Protein AF-A0A9P4HQY9-F1 (afdb_monomer)

InterPro domains:
  IPR038883 Uncharacterized protein AN11006-like [PTHR42085] (4-121)
  IPR056632 Domain of unknown function DUF7730 [PF24864] (5-114)

Solvent-accessible surface area (backbone atoms only — not comparable to full-atom values): 9079 Å² total; per-residue (Å²): 134,82,81,77,70,52,76,70,76,72,47,56,71,67,60,47,48,52,53,41,53,73,57,39,80,61,39,94,54,61,48,71,47,52,56,69,100,66,73,104,46,82,53,70,70,68,71,52,100,84,55,90,58,76,96,50,71,63,47,56,52,53,51,68,70,40,73,67,52,23,54,55,43,46,42,54,59,27,47,66,19,34,44,30,41,40,27,66,62,67,60,68,62,51,52,52,56,69,71,48,52,76,72,54,30,48,30,31,22,35,43,34,40,33,39,46,83,47,95,81,71,61,75,77,83,56,59,67,61,49,52,52,51,49,51,71,66,20,80,34,53,78,40,82,45,79,42,75,68,77,91,126

Sequence (152 aa):
PHSTSSPLMRLPSEIRREILRYLLPNPSRAFRLFYTDNESSLVGIPWNRHQRGPTDERWLAVLRTNRDIYYEGLSVLYSESRFHFITFNYSPVLDFIRRLGPEARSMVRKVRLSLLPAEDGTKTPNLDRFCMAIHDFFPGLTTLHADPWVWL

Nearest PDB structures (foldseek):
  5ucr-assembly1_A  TM=4.304E-01  e=6.517E-01  Neisseria gonorrhoeae NCCP11945
  2hk1-assembly1_A  TM=4.390E-01  e=2.485E+00  Agrobacterium tumefaciens
  5h6h-assembly2_B  TM=4.073E-01  e=4.567E+00  Thermotoga maritima MSB8
  2zvr-assembly1_B  TM=4.288E-01  e=7.430E+00  Thermotoga maritima

Radius of gyration: 18.08 Å; Cα contacts (8 Å, |Δi|>4): 179; chains: 1; bounding box: 40×36×64 Å

Foldseek 3Di:
DPPPDDPLVPDPLVVNLVVLCVLDDHQPPAAEQEDDPDDDDSPPVPPPPPDPDPPDCVNVVQLVPDPVSVLSNLLSVAQSHAHEYEEQDCVVVVVVLVPDDPSSLQNHAHYEYEHDHDPVNDDPPQPVVSVVVSCVSRVNYNYYHYDPDDDD

Structure (mmCIF, N/CA/C/O backbone):
data_AF-A0A9P4HQY9-F1
#
_entry.id   AF-A0A9P4HQY9-F1
#
loop_
_atom_site.group_PDB
_atom_site.id
_atom_site.type_symbol
_atom_site.label_atom_id
_atom_site.label_alt_id
_atom_site.label_comp_id
_atom_site.label_asym_id
_atom_site.label_entity_id
_atom_site.label_seq_id
_atom_site.pdbx_PDB_ins_code
_atom_site.Cartn_x
_atom_site.Cartn_y
_atom_site.Cartn_z
_atom_site.occupancy
_atom_site.B_iso_or_equiv
_atom_site.auth_seq_id
_atom_site.auth_comp_id
_atom_site.auth_asym_id
_atom_site.auth_atom_id
_atom_site.pdbx_PDB_model_num
ATOM 1 N N . PRO A 1 1 ? -13.956 -1.172 39.310 1.00 42.50 1 PRO A N 1
ATOM 2 C CA . PRO A 1 1 ? -13.088 -0.478 38.331 1.00 42.50 1 PRO A CA 1
ATOM 3 C C . PRO A 1 1 ? -13.542 -0.781 36.896 1.00 42.50 1 PRO A C 1
ATOM 5 O O . PRO A 1 1 ? -13.126 -1.770 36.303 1.00 42.50 1 PRO A O 1
ATOM 8 N N . HIS A 1 2 ? -14.464 0.024 36.363 1.00 55.22 2 HIS A N 1
ATOM 9 C CA . HIS A 1 2 ? -14.876 -0.104 34.967 1.00 55.22 2 HIS A CA 1
ATOM 10 C C . HIS A 1 2 ? -13.722 0.379 34.094 1.00 55.22 2 HIS A C 1
ATOM 12 O O . HIS A 1 2 ? -13.398 1.563 34.101 1.00 55.22 2 HIS A O 1
ATOM 18 N N . SER A 1 3 ? -13.080 -0.542 33.380 1.00 59.28 3 SER A N 1
ATOM 19 C CA . SER A 1 3 ? -12.157 -0.219 32.300 1.00 59.28 3 SER A CA 1
ATOM 20 C C . SER A 1 3 ? -12.918 0.624 31.279 1.00 59.28 3 SER A C 1
ATOM 22 O O . SER A 1 3 ? -13.703 0.105 30.482 1.00 59.28 3 SER A O 1
ATOM 24 N N . THR A 1 4 ? -12.760 1.941 31.355 1.00 64.75 4 THR A N 1
ATOM 25 C CA . THR A 1 4 ? -13.351 2.903 30.433 1.00 64.75 4 THR A CA 1
ATOM 26 C C . THR A 1 4 ? -12.699 2.705 29.073 1.00 64.75 4 THR A C 1
ATOM 28 O O . THR A 1 4 ? -11.703 3.336 28.739 1.00 64.75 4 THR A O 1
ATOM 31 N N . SER A 1 5 ? -13.265 1.793 28.278 1.00 72.12 5 SER A N 1
ATOM 32 C CA . SER A 1 5 ? -12.907 1.623 26.871 1.00 72.12 5 SER A CA 1
ATOM 33 C C . SER A 1 5 ? -12.931 2.991 26.187 1.00 72.12 5 SER A C 1
ATOM 35 O O . SER A 1 5 ? -13.872 3.769 26.410 1.00 72.12 5 SER A O 1
ATOM 37 N N . SER A 1 6 ? -11.880 3.291 25.417 1.00 80.81 6 SER A N 1
ATOM 38 C CA . SER A 1 6 ? -11.733 4.547 24.677 1.00 80.81 6 SER A CA 1
ATOM 39 C C . SER A 1 6 ? -13.017 4.850 23.894 1.00 80.81 6 SER A C 1
ATOM 41 O O . SER A 1 6 ? -13.563 3.933 23.276 1.00 80.81 6 SER A O 1
ATOM 43 N N . PRO A 1 7 ? -13.514 6.103 23.876 1.00 85.00 7 PRO A N 1
ATOM 44 C CA . PRO A 1 7 ? -14.710 6.468 23.116 1.00 85.00 7 PRO A CA 1
ATOM 45 C C . PRO A 1 7 ? -14.640 6.030 21.651 1.00 85.00 7 PRO A C 1
ATOM 47 O O . PRO A 1 7 ? -15.640 5.577 21.103 1.00 85.00 7 PRO A O 1
ATOM 50 N N . LEU A 1 8 ? -13.445 6.076 21.050 1.00 85.31 8 LEU A N 1
ATOM 51 C CA . LEU A 1 8 ? -13.216 5.622 19.681 1.00 85.31 8 LEU A CA 1
ATOM 52 C C . LEU A 1 8 ? -13.484 4.116 19.526 1.00 85.31 8 LEU A C 1
ATOM 54 O O . LEU A 1 8 ? -14.125 3.708 18.565 1.00 85.31 8 LEU A O 1
ATOM 58 N N . MET A 1 9 ? -13.065 3.298 20.496 1.00 86.44 9 MET A N 1
ATOM 59 C CA . MET A 1 9 ? -13.246 1.838 20.471 1.00 86.44 9 MET A CA 1
ATOM 60 C C . MET A 1 9 ? -14.690 1.400 20.746 1.00 86.44 9 MET A C 1
ATOM 62 O O . MET A 1 9 ? -15.034 0.248 20.497 1.00 86.44 9 MET A O 1
ATOM 66 N N . ARG A 1 10 ? -15.551 2.307 21.227 1.00 88.94 10 ARG A N 1
ATOM 67 C CA . ARG A 1 10 ? -16.995 2.055 21.378 1.00 88.94 10 ARG A CA 1
ATOM 68 C C . ARG A 1 10 ? -17.765 2.228 20.071 1.00 88.94 10 ARG A C 1
ATOM 70 O O . ARG A 1 10 ? -18.898 1.765 19.981 1.00 88.94 10 ARG A O 1
ATOM 77 N N . LEU A 1 11 ? -17.184 2.908 19.082 1.00 90.50 11 LEU A N 1
ATOM 78 C CA . LEU A 1 11 ? -17.820 3.105 17.783 1.00 90.50 11 LEU A CA 1
ATOM 79 C C . LEU A 1 11 ? -17.806 1.803 16.968 1.00 90.50 11 LEU A C 1
ATOM 81 O O . LEU A 1 11 ? -16.840 1.042 17.075 1.00 90.50 11 LEU A O 1
ATOM 85 N N . PRO A 1 12 ? -18.812 1.565 16.106 1.00 91.81 12 PRO A N 1
ATOM 86 C CA . PRO A 1 12 ? -18.769 0.493 15.116 1.00 91.81 12 PRO A CA 1
ATOM 87 C C . PRO A 1 12 ? -17.545 0.602 14.198 1.00 91.81 12 PRO A C 1
ATOM 89 O O . PRO A 1 12 ? -17.054 1.701 13.917 1.00 91.81 12 PRO A O 1
ATOM 92 N N . SER A 1 13 ? -17.070 -0.541 13.700 1.00 88.50 13 SER A N 1
ATOM 93 C CA . SER A 1 13 ? -15.856 -0.624 12.875 1.00 88.50 13 SER A CA 1
ATOM 94 C C . SER A 1 13 ? -15.950 0.198 11.584 1.00 88.50 13 SER A C 1
ATOM 96 O O . SER A 1 13 ? -14.949 0.671 11.052 1.00 88.50 13 SER A O 1
ATOM 98 N N . GLU A 1 14 ? -17.162 0.374 11.064 1.00 90.19 14 GLU A N 1
ATOM 99 C CA . GLU A 1 14 ? -17.472 1.129 9.853 1.00 90.19 14 GLU A CA 1
ATOM 100 C C . GLU A 1 14 ? -17.181 2.613 10.074 1.00 90.19 14 GLU A C 1
ATOM 102 O O . GLU A 1 14 ? -16.502 3.244 9.267 1.00 90.19 14 GLU A O 1
ATOM 107 N N . ILE A 1 15 ? -17.631 3.148 11.213 1.00 92.19 15 ILE A N 1
ATOM 108 C CA . ILE A 1 15 ? -17.431 4.549 11.585 1.00 92.19 15 ILE A CA 1
ATOM 109 C C . ILE A 1 15 ? -15.959 4.807 11.905 1.00 92.19 15 ILE A C 1
AT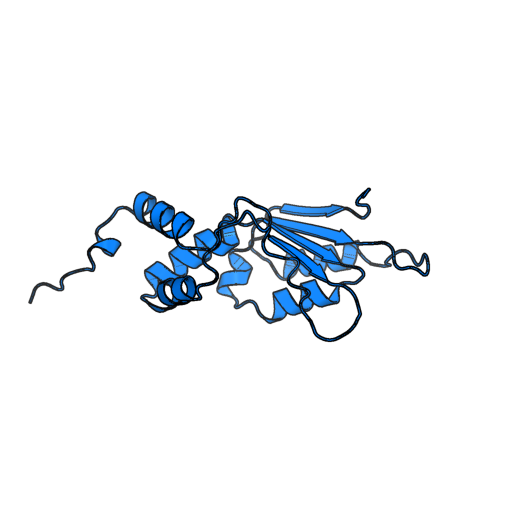OM 111 O O . ILE A 1 15 ? -15.410 5.820 11.478 1.00 92.19 15 ILE A O 1
ATOM 115 N N . ARG A 1 16 ? -15.291 3.875 12.601 1.00 91.44 16 ARG A N 1
ATOM 116 C CA . ARG A 1 16 ? -13.846 3.978 12.857 1.00 91.44 16 ARG A CA 1
ATOM 117 C C . ARG A 1 16 ? -13.042 4.026 11.562 1.00 91.44 16 ARG A C 1
ATOM 119 O O . ARG A 1 16 ? -12.195 4.902 11.416 1.00 91.44 16 ARG A O 1
ATOM 126 N N . ARG A 1 17 ? -13.337 3.140 10.605 1.00 88.62 17 ARG A N 1
ATOM 127 C CA . ARG A 1 17 ? -12.691 3.139 9.283 1.00 88.62 17 ARG A CA 1
ATOM 128 C C . ARG A 1 17 ? -12.908 4.449 8.539 1.00 88.62 17 ARG A C 1
ATOM 130 O O . ARG A 1 17 ? -11.956 4.966 7.966 1.00 88.62 17 ARG A O 1
ATOM 137 N N . GLU A 1 18 ? -14.111 5.013 8.591 1.00 88.25 18 GLU A N 1
ATOM 138 C CA . GLU A 1 18 ? -14.381 6.304 7.956 1.00 88.25 18 GLU A CA 1
ATOM 139 C C . GLU A 1 18 ? -13.562 7.434 8.596 1.00 88.25 18 GLU A C 1
ATOM 141 O O . GLU A 1 18 ? -12.892 8.185 7.893 1.00 88.25 18 GLU A O 1
ATOM 146 N N . ILE A 1 19 ? -13.504 7.495 9.930 1.00 88.50 19 ILE A N 1
ATOM 147 C CA . ILE A 1 19 ? -12.639 8.443 10.653 1.00 88.50 19 ILE A CA 1
ATOM 148 C C . ILE A 1 19 ? -11.174 8.271 10.226 1.00 88.50 19 ILE A C 1
ATOM 150 O O . ILE A 1 19 ? -10.488 9.252 9.940 1.00 88.50 19 ILE A O 1
ATOM 154 N N . LEU A 1 20 ? -10.692 7.029 10.138 1.00 87.38 20 LEU A N 1
ATOM 155 C CA . LEU A 1 20 ? -9.329 6.728 9.706 1.00 87.38 20 LEU A CA 1
ATOM 156 C C . LEU A 1 20 ? -9.062 7.165 8.260 1.00 87.38 20 LEU A C 1
ATOM 158 O O . LEU A 1 20 ? -7.985 7.693 8.007 1.00 87.38 20 LEU A O 1
ATOM 162 N N . ARG A 1 21 ? -10.016 7.037 7.327 1.00 83.56 21 ARG A N 1
ATOM 163 C CA . ARG A 1 21 ? -9.872 7.555 5.949 1.00 83.56 21 ARG A CA 1
ATOM 164 C C . ARG A 1 21 ? -9.678 9.067 5.896 1.00 83.56 21 ARG A C 1
ATOM 166 O O . ARG A 1 21 ? -8.958 9.552 5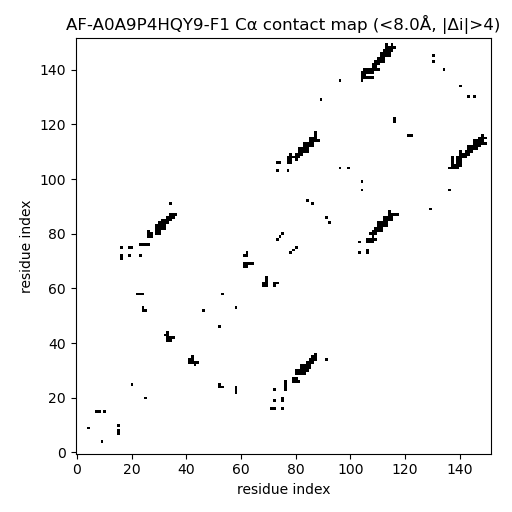.028 1.00 83.56 21 ARG A O 1
ATOM 173 N N . TYR A 1 22 ? -10.312 9.804 6.807 1.00 83.12 22 TYR A N 1
ATOM 174 C CA . TYR A 1 22 ? -10.142 11.255 6.911 1.00 83.12 22 TYR A CA 1
ATOM 175 C C . TYR A 1 22 ? -8.812 11.659 7.556 1.00 83.12 22 TYR A C 1
ATOM 177 O O . TYR A 1 22 ? -8.270 12.712 7.224 1.00 83.12 22 TYR A O 1
ATOM 185 N N . LEU A 1 23 ? -8.300 10.853 8.491 1.00 81.56 23 LEU A N 1
ATOM 186 C CA . LEU A 1 23 ? -7.067 11.145 9.230 1.00 81.56 23 LEU A CA 1
ATOM 187 C C . LEU A 1 23 ? -5.802 10.692 8.497 1.00 81.56 23 LEU A C 1
ATOM 189 O O . LEU A 1 23 ? -4.768 11.354 8.582 1.00 81.56 23 LEU A O 1
ATOM 193 N N . LEU A 1 24 ? -5.865 9.542 7.829 1.00 81.00 24 LEU A N 1
ATOM 194 C CA . LEU A 1 24 ? -4.744 8.960 7.109 1.00 81.00 24 LEU A CA 1
ATOM 195 C C . LEU A 1 24 ? -4.593 9.612 5.728 1.00 81.00 24 LEU A C 1
ATOM 197 O O . LEU A 1 24 ? -5.561 10.137 5.173 1.00 81.00 24 LEU A O 1
ATOM 201 N N . PRO A 1 25 ? -3.384 9.575 5.140 1.00 73.44 25 PRO A N 1
ATOM 202 C CA . PRO A 1 25 ? -3.168 10.037 3.776 1.00 73.44 25 PRO A CA 1
ATOM 203 C C . PRO A 1 25 ? -4.171 9.385 2.817 1.00 73.44 25 PRO A C 1
ATOM 205 O O . PRO A 1 25 ? -4.224 8.160 2.707 1.00 73.44 25 PRO A O 1
ATOM 208 N N . ASN A 1 26 ? -4.989 10.210 2.157 1.00 60.00 26 ASN A N 1
ATOM 209 C CA . ASN A 1 26 ? -6.138 9.721 1.404 1.00 60.00 26 ASN A CA 1
ATOM 210 C C . ASN A 1 26 ? -5.698 8.916 0.157 1.00 60.00 26 ASN A C 1
ATOM 212 O O . ASN A 1 26 ? -5.068 9.485 -0.741 1.00 60.00 26 ASN A O 1
ATOM 216 N N . PRO A 1 27 ? -6.092 7.632 0.053 1.00 51.19 27 PRO A N 1
ATOM 217 C CA . PRO A 1 27 ? -5.727 6.736 -1.043 1.00 51.19 27 PRO A CA 1
ATOM 218 C C . PRO A 1 27 ? -6.520 6.931 -2.341 1.00 51.19 27 PRO A C 1
ATOM 220 O O . PRO A 1 27 ? -6.153 6.370 -3.378 1.00 51.19 27 PRO A O 1
ATOM 223 N N . SER A 1 28 ? -7.609 7.711 -2.322 1.00 47.78 28 SER A N 1
ATOM 224 C CA . SER A 1 28 ? -8.482 7.923 -3.487 1.00 47.78 28 SER A CA 1
ATOM 225 C C . SER A 1 28 ? -7.799 8.697 -4.623 1.00 47.78 28 SER A C 1
ATOM 227 O O . SER A 1 28 ? -8.332 8.812 -5.728 1.00 47.78 28 SER A O 1
ATOM 229 N N . ARG A 1 29 ? -6.589 9.203 -4.373 1.00 52.00 29 ARG A N 1
ATOM 230 C CA . ARG A 1 29 ? -5.672 9.761 -5.362 1.00 52.00 29 ARG A CA 1
ATOM 231 C C . ARG A 1 29 ? -4.454 8.845 -5.362 1.00 52.00 29 ARG A C 1
ATOM 233 O O . ARG A 1 29 ? -3.720 8.834 -4.386 1.00 52.00 29 ARG A O 1
ATOM 240 N N . ALA A 1 30 ? -4.291 8.040 -6.414 1.00 51.03 30 ALA A N 1
ATOM 241 C CA . ALA A 1 30 ? -3.205 7.063 -6.541 1.00 51.03 30 ALA A CA 1
ATOM 242 C C . ALA A 1 30 ? -1.876 7.609 -5.988 1.00 51.03 30 ALA A C 1
ATOM 244 O O . ALA A 1 30 ? -1.470 8.709 -6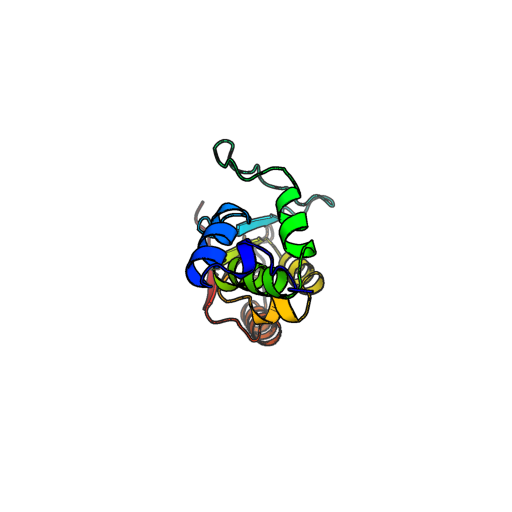.374 1.00 51.03 30 ALA A O 1
ATOM 245 N N . PHE A 1 31 ? -1.206 6.845 -5.119 1.00 55.81 31 PHE A N 1
ATOM 246 C CA . PHE A 1 31 ? 0.128 7.190 -4.632 1.00 55.81 31 PHE A CA 1
ATOM 247 C C . PHE A 1 31 ? 1.085 7.118 -5.816 1.00 55.81 31 PHE A C 1
ATOM 249 O O . PHE A 1 31 ? 1.553 6.037 -6.165 1.00 55.81 31 PHE A O 1
ATOM 256 N N . ARG A 1 32 ? 1.310 8.252 -6.484 1.00 55.91 32 ARG A N 1
ATOM 257 C CA . ARG A 1 32 ? 2.257 8.356 -7.590 1.00 55.91 32 ARG A CA 1
ATOM 258 C C . ARG A 1 32 ? 3.639 8.597 -7.013 1.00 55.91 32 ARG A C 1
ATOM 260 O O . ARG A 1 32 ? 3.938 9.687 -6.534 1.00 55.91 32 ARG A O 1
ATOM 267 N N . LEU A 1 33 ? 4.451 7.557 -7.043 1.00 59.88 33 LEU A N 1
ATOM 268 C CA . LEU A 1 33 ? 5.837 7.586 -6.625 1.00 59.88 33 LEU A CA 1
ATOM 269 C C . LEU A 1 33 ? 6.688 7.788 -7.879 1.00 59.88 33 LEU A C 1
ATOM 271 O O . LEU A 1 33 ? 6.811 6.876 -8.696 1.00 59.88 33 LEU A O 1
ATOM 275 N N . PHE A 1 34 ? 7.208 9.002 -8.044 1.00 51.25 34 PHE A N 1
ATOM 276 C CA . PHE A 1 34 ? 8.112 9.368 -9.130 1.00 51.25 34 PHE A CA 1
ATOM 277 C C . PHE A 1 34 ? 9.548 9.361 -8.611 1.00 51.25 34 PHE A C 1
ATOM 279 O O . PHE A 1 34 ? 9.820 9.937 -7.559 1.00 51.25 34 PHE A O 1
ATOM 286 N N . TYR A 1 35 ? 10.457 8.734 -9.352 1.00 51.59 35 TYR A N 1
ATOM 287 C CA . TYR A 1 35 ? 11.884 8.735 -9.037 1.00 51.59 35 TYR A CA 1
ATOM 288 C C . TYR A 1 35 ? 12.680 9.099 -10.288 1.00 51.59 35 TYR A C 1
ATOM 290 O O . TYR A 1 35 ? 12.561 8.429 -11.313 1.00 51.59 35 TYR A O 1
ATOM 298 N N . THR A 1 36 ? 13.467 10.170 -10.200 1.00 38.97 36 THR A N 1
ATOM 299 C CA . THR A 1 36 ? 14.441 10.584 -11.218 1.00 38.97 36 THR A CA 1
ATOM 300 C C . THR A 1 36 ? 15.840 10.196 -10.747 1.00 38.97 36 THR 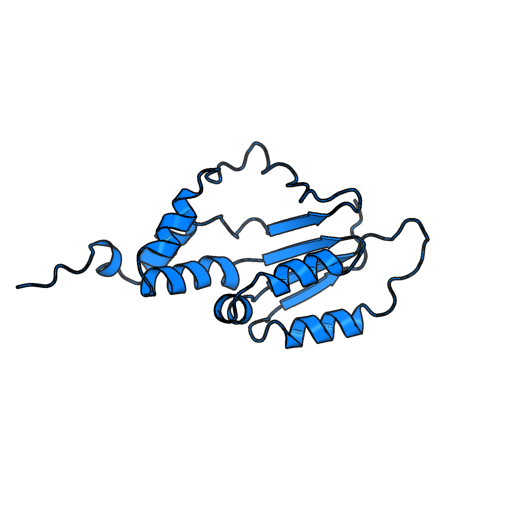A C 1
ATOM 302 O O . THR A 1 36 ? 16.182 10.456 -9.595 1.00 38.97 36 THR A O 1
ATOM 305 N N . ASP A 1 37 ? 16.633 9.580 -11.625 1.00 40.12 37 ASP A N 1
ATOM 306 C CA . ASP A 1 37 ? 17.924 8.928 -11.335 1.00 40.12 37 ASP A CA 1
ATOM 307 C C . ASP A 1 37 ? 19.099 9.895 -11.051 1.00 40.12 37 ASP A C 1
ATOM 309 O O . ASP A 1 37 ? 20.236 9.616 -11.410 1.00 40.12 37 ASP A O 1
ATOM 313 N N . ASN A 1 38 ? 18.880 11.021 -10.367 1.00 35.94 38 ASN A N 1
ATOM 314 C CA . ASN A 1 38 ? 19.989 11.871 -9.932 1.00 35.94 38 ASN A CA 1
ATOM 315 C C . ASN A 1 38 ? 19.846 12.241 -8.457 1.00 35.94 38 ASN A C 1
ATOM 317 O O . ASN A 1 38 ? 18.951 12.989 -8.080 1.00 35.94 38 ASN A O 1
ATOM 321 N N . GLU A 1 39 ? 20.746 11.667 -7.657 1.00 35.34 39 GLU A N 1
ATOM 322 C CA . GLU A 1 39 ? 20.970 11.898 -6.230 1.00 35.34 39 GLU A CA 1
ATOM 323 C C . GLU A 1 39 ? 19.759 11.772 -5.305 1.00 35.34 39 GLU A C 1
ATOM 325 O O . GLU A 1 39 ? 18.950 12.686 -5.223 1.00 35.34 39 GLU A O 1
ATOM 330 N N . SER A 1 40 ? 19.725 10.685 -4.517 1.00 37.19 40 SER A N 1
ATOM 331 C CA . SER A 1 40 ? 19.384 10.641 -3.069 1.00 37.19 40 SER A CA 1
ATOM 332 C C . SER A 1 40 ? 18.218 11.482 -2.537 1.00 37.19 40 SER A C 1
ATOM 334 O O . SER A 1 40 ? 18.078 11.709 -1.337 1.00 37.19 40 SER A O 1
ATOM 336 N N . SER A 1 41 ? 17.321 11.887 -3.406 1.00 32.38 41 SER A N 1
ATOM 337 C CA . SER A 1 41 ? 16.143 12.642 -3.106 1.00 32.38 41 SER A CA 1
ATOM 338 C C . SER A 1 41 ? 15.037 11.824 -3.728 1.00 32.38 41 SER A C 1
ATOM 340 O O . SER A 1 41 ? 14.902 11.683 -4.940 1.00 32.38 41 SER A O 1
ATOM 342 N N . LEU A 1 42 ? 14.231 11.232 -2.846 1.00 39.62 42 LEU A N 1
ATOM 343 C CA . LEU A 1 42 ? 12.804 11.195 -3.099 1.00 39.62 42 LEU A CA 1
ATOM 344 C C . LEU A 1 42 ? 12.477 12.605 -3.588 1.00 39.62 42 LEU A C 1
ATOM 346 O O . LEU A 1 42 ? 12.343 13.511 -2.764 1.00 39.62 42 LEU A O 1
ATOM 350 N N . VAL A 1 43 ? 12.437 12.834 -4.901 1.00 37.34 43 VAL A N 1
ATOM 351 C CA . VAL A 1 43 ? 11.770 14.009 -5.425 1.00 37.34 43 VAL A CA 1
ATOM 352 C C . VAL A 1 43 ? 10.330 13.725 -5.057 1.00 37.34 43 VAL A C 1
ATOM 354 O O . VAL A 1 43 ? 9.589 13.065 -5.781 1.00 37.34 43 VAL A O 1
ATOM 357 N N . GLY A 1 44 ? 9.966 14.127 -3.840 1.00 40.28 44 GLY A N 1
ATOM 358 C CA . GLY A 1 44 ? 8.596 14.335 -3.455 1.00 40.28 44 GLY A CA 1
ATOM 359 C C . GLY A 1 44 ? 8.095 15.350 -4.455 1.00 40.28 44 GLY A C 1
ATOM 360 O O . GLY A 1 44 ? 8.245 16.551 -4.247 1.00 40.28 44 GLY A O 1
ATOM 361 N N . ILE A 1 45 ? 7.589 14.869 -5.592 1.00 42.69 45 ILE A N 1
ATOM 362 C CA . ILE A 1 45 ? 6.882 15.715 -6.535 1.00 42.69 45 ILE A CA 1
ATOM 363 C C . ILE A 1 45 ? 5.795 16.369 -5.698 1.00 42.69 45 ILE A C 1
ATOM 365 O O . ILE A 1 45 ? 5.143 15.666 -4.914 1.00 42.69 45 ILE A O 1
ATOM 369 N N . PRO A 1 46 ? 5.692 17.707 -5.775 1.00 36.16 46 PRO A N 1
ATOM 370 C CA . PRO A 1 46 ? 4.942 18.513 -4.841 1.00 36.16 46 PRO A CA 1
ATOM 371 C C . PRO A 1 46 ? 3.601 17.846 -4.644 1.00 36.16 46 PRO A C 1
ATOM 373 O O . PRO A 1 46 ? 2.860 17.650 -5.612 1.00 36.16 46 PRO A O 1
ATOM 376 N N . TRP A 1 47 ? 3.313 17.479 -3.391 1.00 41.22 47 TRP A N 1
ATOM 377 C CA . TRP A 1 47 ? 1.948 17.366 -2.901 1.00 41.22 47 TRP A CA 1
ATOM 378 C C . TRP A 1 47 ? 1.185 18.438 -3.650 1.00 41.22 47 TRP A C 1
ATOM 380 O O . TRP A 1 47 ? 1.536 19.613 -3.496 1.00 41.22 47 TRP A O 1
ATOM 390 N N . ASN A 1 48 ? 0.314 18.040 -4.588 1.00 33.72 48 ASN A N 1
ATOM 391 C CA . ASN A 1 48 ? -0.337 18.995 -5.479 1.00 33.72 48 ASN A CA 1
ATOM 392 C C . ASN A 1 48 ? -0.723 20.194 -4.619 1.00 33.72 48 ASN A C 1
ATOM 394 O O . ASN A 1 48 ? -1.307 19.982 -3.562 1.00 33.72 48 ASN A O 1
ATOM 398 N N . ARG A 1 49 ? -0.388 21.426 -5.010 1.00 38.47 49 ARG A N 1
ATOM 399 C CA . ARG A 1 49 ? -0.626 22.656 -4.218 1.00 38.47 49 ARG A CA 1
ATOM 400 C C . ARG A 1 49 ? -2.104 22.865 -3.808 1.00 38.47 49 ARG A C 1
ATOM 402 O O . ARG A 1 49 ? -2.442 23.837 -3.142 1.00 38.47 49 ARG A O 1
ATOM 409 N N . HIS A 1 50 ? -2.986 21.941 -4.193 1.00 37.41 50 HIS A N 1
ATOM 410 C CA . HIS A 1 50 ? -4.402 21.823 -3.852 1.00 37.41 50 HIS A CA 1
ATOM 411 C C . HIS A 1 50 ? -4.763 20.567 -3.024 1.00 37.41 50 HIS A C 1
ATOM 413 O O . HIS A 1 50 ? -5.938 20.267 -2.825 1.00 37.41 50 HIS A O 1
ATOM 419 N N . GLN A 1 51 ? -3.782 19.807 -2.540 1.00 43.72 51 GLN A N 1
ATOM 420 C CA . GLN A 1 51 ? -3.936 18.672 -1.635 1.00 43.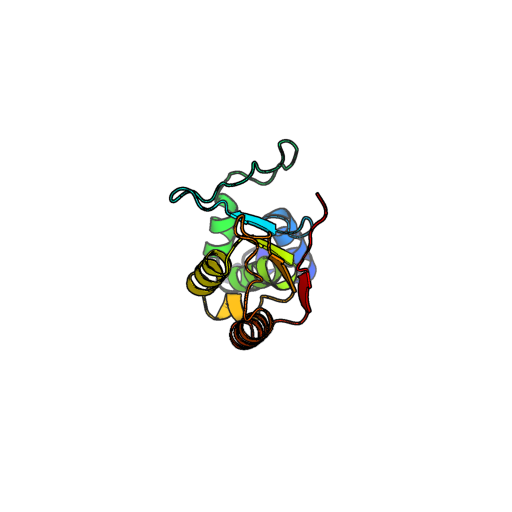72 51 GLN A CA 1
ATOM 421 C C . GLN A 1 51 ? -3.583 19.133 -0.225 1.00 43.72 51 GLN A C 1
ATOM 423 O O . GLN A 1 51 ? -2.435 19.063 0.198 1.00 43.72 51 GLN A O 1
ATOM 428 N N . ARG A 1 52 ? -4.597 19.582 0.521 1.00 39.94 52 ARG A N 1
ATOM 429 C CA . ARG A 1 52 ? -4.546 19.629 1.988 1.00 39.94 52 ARG A CA 1
ATOM 430 C C . ARG A 1 52 ? -4.539 18.191 2.529 1.00 39.94 52 ARG A C 1
ATOM 432 O O . ARG A 1 52 ? -5.510 17.749 3.129 1.00 39.94 52 ARG A O 1
ATOM 439 N N . GLY A 1 53 ? -3.489 17.429 2.243 1.00 45.19 53 GLY A N 1
ATOM 440 C CA . GLY A 1 53 ? -3.078 16.376 3.161 1.00 45.19 53 GLY A CA 1
ATOM 441 C C . GLY A 1 53 ? -2.409 17.067 4.347 1.00 45.19 53 GLY A C 1
ATOM 442 O O . GLY A 1 53 ? -1.787 18.114 4.138 1.00 45.19 53 GLY A O 1
ATOM 443 N N . PRO A 1 54 ? -2.534 16.566 5.581 1.00 44.03 54 PRO A N 1
ATOM 444 C CA . PRO A 1 54 ? -1.746 17.118 6.661 1.00 44.03 54 PRO A CA 1
ATOM 445 C C . PRO A 1 54 ? -0.278 16.879 6.288 1.00 44.03 54 PRO A C 1
ATOM 447 O O . PRO A 1 54 ? 0.183 15.743 6.290 1.00 44.03 54 PRO A O 1
ATOM 450 N N . THR A 1 55 ? 0.488 17.942 6.043 1.00 50.16 55 THR A N 1
ATOM 451 C CA . THR A 1 55 ? 1.963 17.973 6.172 1.00 50.16 55 THR A CA 1
ATOM 452 C C . THR A 1 55 ? 2.417 17.704 7.617 1.00 50.16 55 THR A C 1
ATOM 454 O O . THR A 1 55 ? 3.547 17.976 8.003 1.00 50.16 55 THR A O 1
ATOM 457 N N . ASP A 1 56 ? 1.504 17.190 8.428 1.00 59.12 56 ASP A N 1
ATOM 458 C CA . ASP A 1 56 ? 1.560 17.024 9.851 1.00 59.12 56 ASP A CA 1
ATOM 459 C C . ASP A 1 56 ? 1.673 15.522 10.083 1.00 59.12 56 ASP A C 1
ATOM 461 O O . ASP A 1 56 ? 0.736 14.758 9.835 1.00 59.12 56 ASP A O 1
ATOM 465 N N . GLU A 1 57 ? 2.834 15.083 10.555 1.00 68.25 57 GLU A N 1
ATOM 466 C CA . GLU A 1 57 ? 3.122 13.688 10.905 1.00 68.25 57 GLU A CA 1
ATOM 467 C C . GLU A 1 57 ? 2.192 13.137 12.007 1.00 68.25 57 GLU A C 1
ATOM 469 O O . GLU A 1 57 ? 2.303 11.981 12.407 1.00 68.25 57 GLU A O 1
ATOM 474 N N . ARG A 1 58 ? 1.222 13.928 12.483 1.00 73.50 58 ARG A N 1
ATOM 475 C CA . ARG A 1 58 ? 0.169 13.539 13.431 1.00 73.50 58 ARG A CA 1
ATOM 476 C C . ARG A 1 58 ? -0.610 12.294 13.021 1.00 73.50 58 ARG A C 1
ATOM 478 O O . ARG A 1 58 ? -1.060 11.570 13.904 1.00 73.50 58 ARG A O 1
ATOM 485 N N . TRP A 1 59 ? -0.740 11.983 11.733 1.00 79.50 59 TRP A N 1
ATOM 486 C CA . TRP A 1 59 ? -1.369 10.722 11.317 1.00 79.50 59 TRP A CA 1
ATOM 487 C C . TRP A 1 59 ? -0.560 9.491 11.775 1.00 79.50 59 TRP A C 1
ATOM 489 O O . TRP A 1 59 ? -1.145 8.457 12.097 1.00 79.50 59 TRP A O 1
ATOM 499 N N . LEU A 1 60 ? 0.769 9.605 11.918 1.00 82.12 60 LEU A N 1
ATOM 500 C CA . LEU A 1 60 ? 1.601 8.554 12.517 1.00 82.12 60 LEU A CA 1
ATOM 501 C C . LEU A 1 60 ? 1.285 8.362 14.002 1.00 82.12 60 LEU A C 1
ATOM 503 O O . LEU A 1 60 ? 1.414 7.250 14.512 1.00 82.12 60 LEU A O 1
ATOM 507 N N . ALA A 1 61 ? 0.854 9.414 14.707 1.00 84.56 61 ALA A N 1
ATOM 508 C CA . ALA A 1 61 ? 0.453 9.300 16.107 1.00 84.56 61 ALA A CA 1
ATOM 509 C C . ALA A 1 61 ? -0.773 8.385 16.261 1.00 84.56 61 ALA A C 1
ATOM 511 O O . ALA A 1 61 ? -0.822 7.583 17.193 1.00 84.56 61 ALA A O 1
ATOM 512 N N . VAL A 1 62 ? -1.707 8.419 15.302 1.00 83.88 62 VAL A N 1
ATOM 513 C CA . VAL A 1 62 ? -2.867 7.510 15.264 1.00 83.88 62 VAL A CA 1
ATOM 514 C C . VAL A 1 62 ? -2.406 6.055 15.169 1.00 83.88 62 VAL A C 1
ATOM 516 O O . VAL A 1 62 ? -2.826 5.222 15.970 1.00 83.88 62 VAL A O 1
ATOM 519 N N . LEU A 1 63 ? -1.465 5.765 14.267 1.00 83.19 63 LEU A N 1
ATOM 520 C CA . LEU A 1 63 ? -0.899 4.421 14.104 1.00 83.19 63 LEU A CA 1
ATOM 521 C C . LEU A 1 63 ? -0.093 3.950 15.325 1.00 83.19 63 LEU A C 1
ATOM 523 O O . LEU A 1 63 ? 0.065 2.753 15.531 1.00 83.19 63 LEU A O 1
ATOM 527 N N . ARG A 1 64 ? 0.401 4.869 16.158 1.00 85.62 64 ARG A N 1
ATOM 528 C CA . ARG A 1 64 ? 1.136 4.548 17.393 1.00 85.62 64 ARG A CA 1
ATOM 529 C C . ARG A 1 64 ? 0.240 4.425 18.628 1.00 85.62 64 ARG A C 1
ATOM 531 O O . ARG A 1 64 ? 0.731 4.045 19.684 1.00 85.62 64 ARG A O 1
ATOM 538 N N . THR A 1 65 ? -1.048 4.756 18.523 1.00 84.19 65 THR A N 1
ATOM 539 C CA . THR A 1 65 ? -1.933 4.890 19.692 1.00 84.19 65 THR A CA 1
ATOM 540 C C . THR A 1 65 ? -2.320 3.540 20.300 1.00 84.19 65 THR A C 1
ATOM 542 O O . THR A 1 65 ? -2.293 3.373 21.517 1.00 84.19 65 THR A O 1
ATOM 545 N N . ASN A 1 66 ? -2.731 2.579 19.472 1.00 86.19 66 ASN A N 1
ATOM 546 C CA . ASN A 1 66 ? -3.224 1.276 19.920 1.00 86.19 66 ASN A CA 1
ATOM 547 C C . ASN A 1 66 ? -3.047 0.234 18.805 1.00 86.19 66 ASN A C 1
ATOM 549 O O . ASN A 1 66 ? -3.120 0.584 17.630 1.00 86.19 66 ASN A O 1
ATOM 553 N N . ARG A 1 67 ? -2.852 -1.040 19.167 1.00 88.38 67 ARG A N 1
ATOM 554 C CA . ARG A 1 67 ? -2.646 -2.140 18.215 1.00 88.38 67 ARG A CA 1
ATOM 555 C C . ARG A 1 67 ? -3.855 -2.411 17.306 1.00 88.38 67 ARG A C 1
ATOM 557 O O . ARG A 1 67 ? -3.664 -2.671 16.124 1.00 88.38 67 ARG A O 1
ATOM 564 N N . ASP A 1 68 ? -5.076 -2.297 17.817 1.00 88.06 68 ASP A N 1
ATOM 565 C CA . ASP A 1 68 ? -6.297 -2.477 17.022 1.00 88.06 68 ASP A CA 1
ATOM 566 C C . ASP A 1 68 ? -6.450 -1.337 16.009 1.00 88.06 68 ASP A C 1
ATOM 568 O O . ASP A 1 68 ? -6.652 -1.571 14.818 1.00 88.06 68 ASP A O 1
ATOM 572 N N . ILE A 1 69 ? -6.244 -0.096 16.464 1.00 89.00 69 ILE A N 1
ATOM 573 C CA . ILE A 1 69 ? -6.248 1.100 15.605 1.00 89.00 69 ILE A CA 1
ATOM 574 C C . ILE A 1 69 ? -5.125 1.022 14.567 1.00 89.00 69 ILE A C 1
ATOM 576 O O . ILE A 1 69 ? -5.318 1.422 13.423 1.00 89.00 69 ILE A O 1
ATOM 580 N N . TYR A 1 70 ? -3.962 0.493 14.947 1.00 89.88 70 TYR A N 1
ATOM 581 C CA . TYR A 1 70 ? -2.844 0.275 14.040 1.00 89.88 70 TYR A CA 1
ATOM 582 C C . TYR A 1 70 ? -3.238 -0.667 12.901 1.00 89.88 70 TYR A C 1
ATOM 584 O O . TYR A 1 70 ? -3.062 -0.302 11.743 1.00 89.88 70 TYR A O 1
ATOM 592 N N . TYR A 1 71 ? -3.826 -1.832 13.191 1.00 89.75 71 TYR A N 1
ATOM 593 C CA . TYR A 1 71 ? -4.232 -2.768 12.139 1.00 89.75 71 TYR A CA 1
ATOM 594 C C . TYR A 1 71 ? -5.404 -2.255 11.295 1.00 89.75 71 TYR A C 1
ATOM 596 O O . TYR A 1 71 ? -5.378 -2.414 10.074 1.00 89.75 71 TYR A O 1
ATOM 604 N N . GLU A 1 72 ? -6.397 -1.596 11.901 1.00 89.62 72 GLU A N 1
ATOM 605 C CA . GLU A 1 72 ? -7.470 -0.932 11.147 1.00 89.62 72 GLU A CA 1
ATOM 606 C C . GLU A 1 72 ? -6.903 0.161 10.230 1.00 89.62 72 GLU A C 1
ATOM 608 O O . GLU A 1 72 ? -7.256 0.240 9.053 1.00 89.62 72 GLU A O 1
ATOM 613 N N . GLY A 1 73 ? -5.967 0.961 10.743 1.00 89.31 73 GLY A N 1
ATOM 614 C CA . GLY A 1 73 ? -5.306 2.025 10.000 1.00 89.31 73 GLY A CA 1
ATOM 615 C C . GLY A 1 73 ? -4.424 1.500 8.872 1.00 89.31 73 GLY A C 1
ATOM 616 O O . GLY A 1 73 ? -4.492 2.017 7.761 1.00 89.31 73 GLY A O 1
ATOM 617 N N . LEU A 1 74 ? -3.652 0.435 9.106 1.00 87.88 74 LEU A N 1
ATOM 618 C CA . LEU A 1 74 ? -2.894 -0.245 8.056 1.00 87.88 74 LEU A CA 1
ATOM 619 C C . LEU A 1 74 ? -3.816 -0.803 6.972 1.00 87.88 74 LEU A C 1
ATOM 621 O O . LEU A 1 74 ? -3.509 -0.673 5.787 1.00 87.88 74 LEU A O 1
ATOM 625 N N . SER A 1 75 ? -4.951 -1.394 7.357 1.00 87.94 75 SER A N 1
ATOM 626 C CA . SER A 1 75 ? -5.927 -1.910 6.399 1.00 87.94 75 SER A CA 1
ATOM 627 C C . SER A 1 75 ? -6.436 -0.792 5.492 1.00 87.94 75 SER A C 1
ATOM 629 O O . SER A 1 75 ? -6.448 -0.963 4.275 1.00 87.94 75 SER A O 1
ATOM 631 N N . VAL A 1 76 ? -6.794 0.365 6.055 1.00 86.62 76 VAL A N 1
ATOM 632 C CA . VAL A 1 76 ? -7.204 1.542 5.272 1.00 86.62 76 VAL A CA 1
ATOM 633 C C . VAL A 1 76 ? -6.049 2.041 4.391 1.00 86.62 76 VAL A C 1
ATOM 635 O O . VAL A 1 76 ? -6.226 2.234 3.191 1.00 86.62 76 VAL A O 1
ATOM 638 N N . LEU A 1 77 ? -4.843 2.176 4.950 1.00 84.88 77 LEU A N 1
ATOM 639 C CA . LEU A 1 77 ? -3.686 2.752 4.261 1.00 84.88 77 LEU A CA 1
ATOM 640 C C . LEU A 1 77 ? -3.126 1.872 3.138 1.00 84.88 77 LEU A C 1
ATOM 642 O O . LEU A 1 77 ? -2.617 2.408 2.162 1.00 84.88 77 LEU A O 1
ATOM 646 N N . TYR A 1 78 ? -3.168 0.547 3.251 1.00 85.38 78 TYR A N 1
ATOM 647 C CA . TYR A 1 78 ? -2.552 -0.352 2.268 1.00 85.38 78 TYR A CA 1
ATOM 648 C C . TYR A 1 78 ? -3.570 -1.097 1.407 1.00 85.38 78 TYR A C 1
ATOM 650 O O . TYR A 1 78 ? -3.297 -1.318 0.224 1.00 85.38 78 TYR A O 1
ATOM 658 N N . SER A 1 79 ? -4.745 -1.443 1.949 1.00 85.12 79 SER A N 1
ATOM 659 C CA . SER A 1 79 ? -5.730 -2.223 1.185 1.00 85.12 79 SER A CA 1
ATOM 660 C C . SER A 1 79 ? -6.592 -1.371 0.264 1.00 85.12 79 SER A C 1
ATOM 662 O O . SER A 1 79 ? -6.995 -1.835 -0.804 1.00 85.12 79 SER A O 1
ATOM 664 N N . GLU A 1 80 ? -6.870 -0.127 0.651 1.00 84.56 80 GLU A N 1
ATOM 665 C CA . GLU A 1 80 ? -7.671 0.794 -0.163 1.00 84.56 80 GLU A CA 1
ATOM 666 C C . GLU A 1 80 ? -6.806 1.571 -1.172 1.00 84.56 80 GLU A C 1
ATOM 668 O O . GLU A 1 80 ? -7.308 2.062 -2.186 1.00 84.56 80 GLU A O 1
ATOM 673 N N . SER A 1 81 ? -5.493 1.611 -0.940 1.00 79.94 81 SER A N 1
ATOM 674 C CA . SER A 1 81 ? -4.509 2.321 -1.756 1.00 79.94 81 SER A CA 1
ATOM 675 C C . SER A 1 81 ? -4.159 1.638 -3.062 1.00 79.94 81 SER A C 1
ATOM 677 O O . SER A 1 81 ? -3.942 0.429 -3.138 1.00 79.94 81 SER A O 1
ATOM 679 N N . ARG A 1 82 ? -3.999 2.471 -4.094 1.00 80.00 82 ARG A N 1
ATOM 680 C CA . ARG A 1 82 ? -3.289 2.112 -5.321 1.00 80.00 82 ARG A CA 1
ATOM 681 C C . ARG A 1 82 ? -1.893 2.725 -5.293 1.00 80.00 82 ARG A C 1
ATOM 683 O O . ARG A 1 82 ? -1.765 3.949 -5.340 1.00 80.00 82 ARG A O 1
ATOM 690 N N . PHE A 1 83 ? -0.872 1.875 -5.285 1.00 81.19 83 PHE A N 1
ATOM 691 C CA . PHE A 1 83 ? 0.530 2.283 -5.370 1.00 81.19 83 PHE A CA 1
ATOM 692 C C . PHE A 1 83 ? 0.950 2.334 -6.834 1.00 81.19 83 PHE A C 1
ATOM 694 O O . PHE A 1 83 ? 0.984 1.305 -7.502 1.00 81.19 83 PHE A O 1
ATOM 701 N N . HIS A 1 84 ? 1.207 3.528 -7.361 1.00 80.56 84 HIS A N 1
ATOM 702 C CA . HIS A 1 84 ? 1.631 3.736 -8.742 1.00 80.56 84 HIS A CA 1
ATOM 703 C C . HIS A 1 84 ? 3.093 4.178 -8.767 1.00 80.56 84 HIS A C 1
ATOM 705 O O . HIS A 1 84 ? 3.413 5.312 -8.433 1.00 80.56 84 HIS A O 1
ATOM 711 N N . PHE A 1 85 ? 3.971 3.281 -9.194 1.00 79.69 85 PHE A N 1
ATOM 712 C CA . PHE A 1 85 ? 5.387 3.557 -9.388 1.00 79.69 85 PHE A CA 1
ATOM 713 C C . PHE A 1 85 ? 5.627 4.008 -10.823 1.00 79.69 85 PHE A C 1
ATOM 715 O O . PHE A 1 85 ? 5.256 3.300 -11.759 1.00 79.69 85 PHE A O 1
ATOM 722 N N . ILE A 1 86 ? 6.224 5.185 -10.982 1.00 75.31 86 ILE A N 1
ATOM 723 C CA . ILE A 1 86 ? 6.667 5.729 -12.266 1.00 75.31 86 ILE A CA 1
ATOM 724 C C . ILE A 1 86 ? 8.189 5.826 -12.180 1.00 75.31 86 ILE A C 1
ATOM 726 O O . ILE A 1 86 ? 8.715 6.699 -11.487 1.00 75.31 86 ILE A O 1
ATOM 730 N N . THR A 1 87 ? 8.887 4.870 -12.792 1.00 70.94 87 THR A N 1
ATOM 731 C CA . THR A 1 87 ? 10.331 4.670 -12.588 1.00 70.94 87 THR A CA 1
ATOM 732 C C . THR A 1 87 ? 11.040 4.311 -13.892 1.00 70.94 87 THR A C 1
ATOM 734 O O . THR A 1 87 ? 10.438 3.737 -14.793 1.00 70.94 87 THR A O 1
ATOM 737 N N . PHE A 1 88 ? 12.332 4.628 -13.999 1.00 69.19 88 PHE A N 1
ATOM 738 C CA . PHE A 1 88 ? 13.189 4.183 -15.113 1.00 69.19 88 PHE A CA 1
ATOM 739 C C . PHE A 1 88 ? 13.768 2.781 -14.873 1.00 69.19 88 PHE A C 1
ATOM 741 O O . PHE A 1 88 ? 14.074 2.041 -15.804 1.00 69.19 88 PHE A O 1
ATOM 748 N N . ASN A 1 89 ? 13.882 2.391 -13.602 1.00 73.50 89 ASN A N 1
ATOM 749 C CA . ASN A 1 89 ? 14.422 1.111 -13.163 1.00 73.50 89 ASN A CA 1
ATOM 750 C C . ASN A 1 89 ? 13.576 0.519 -12.015 1.00 73.50 89 ASN A C 1
ATOM 752 O O . ASN A 1 89 ? 12.624 1.132 -11.524 1.00 73.50 89 ASN A O 1
ATOM 756 N N . TYR A 1 90 ? 13.905 -0.700 -11.586 1.00 78.12 90 TYR A N 1
ATOM 757 C CA . TYR A 1 90 ? 13.152 -1.426 -10.556 1.00 78.12 90 TYR A CA 1
ATOM 758 C C . TYR A 1 90 ? 13.543 -1.076 -9.109 1.00 78.12 90 TYR A C 1
ATOM 760 O O . TYR A 1 90 ? 12.854 -1.494 -8.175 1.00 78.12 90 TYR A O 1
ATOM 768 N N . SER A 1 91 ? 14.625 -0.319 -8.892 1.00 78.62 91 SER A N 1
ATOM 769 C CA . SER A 1 91 ? 15.187 -0.078 -7.554 1.00 78.62 91 SER A CA 1
ATOM 770 C C . SER A 1 91 ? 14.206 0.587 -6.581 1.00 78.62 91 SER A C 1
ATOM 772 O O . SER A 1 91 ? 14.065 0.088 -5.465 1.00 78.62 91 SER A O 1
ATOM 774 N N . PRO A 1 92 ? 13.447 1.633 -6.964 1.00 73.00 92 PRO A N 1
ATOM 775 C CA . PRO A 1 92 ? 12.550 2.307 -6.028 1.00 73.00 92 PRO A CA 1
ATOM 776 C C . PRO A 1 92 ? 11.433 1.406 -5.506 1.00 73.00 92 PRO A C 1
ATOM 778 O O . PRO A 1 92 ? 11.026 1.494 -4.348 1.00 73.00 92 PRO A O 1
ATOM 781 N N . VAL A 1 93 ? 10.951 0.503 -6.359 1.00 78.06 93 VAL A N 1
ATOM 782 C CA . VAL A 1 93 ? 9.940 -0.483 -5.981 1.00 78.06 93 VAL A CA 1
ATOM 783 C C . VAL A 1 93 ? 10.531 -1.479 -4.984 1.00 78.06 93 VAL A C 1
ATOM 785 O O . VAL A 1 93 ? 9.900 -1.789 -3.975 1.00 78.06 93 VAL A O 1
ATOM 788 N N . LEU A 1 94 ? 11.763 -1.942 -5.223 1.00 82.44 94 LEU A N 1
ATOM 789 C CA . LEU A 1 94 ? 12.473 -2.826 -4.298 1.00 82.44 94 LEU A CA 1
ATOM 790 C C . LEU A 1 94 ? 12.739 -2.143 -2.952 1.00 82.44 94 LEU A C 1
ATOM 792 O O . LEU A 1 94 ? 12.562 -2.768 -1.909 1.00 82.44 94 LE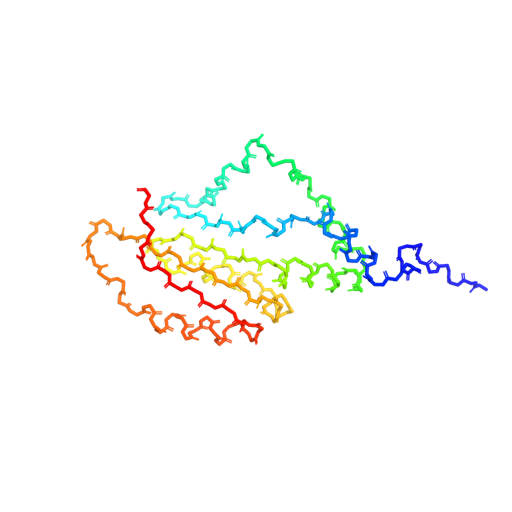U A O 1
ATOM 796 N N . ASP A 1 95 ? 13.103 -0.863 -2.946 1.00 80.00 95 ASP A N 1
ATOM 797 C CA . ASP A 1 95 ? 13.333 -0.109 -1.713 1.00 80.00 95 ASP A CA 1
ATOM 798 C C . ASP A 1 95 ? 12.041 0.136 -0.932 1.00 80.00 95 ASP A C 1
ATOM 800 O O . ASP A 1 95 ? 12.033 0.024 0.297 1.00 80.00 95 ASP A O 1
ATOM 804 N N . PHE A 1 96 ? 10.928 0.384 -1.624 1.00 81.62 96 PHE A N 1
ATOM 805 C CA . PHE A 1 96 ? 9.605 0.408 -1.007 1.00 81.62 96 PHE A CA 1
ATOM 806 C C . PHE A 1 96 ? 9.267 -0.943 -0.355 1.00 81.62 96 PHE A C 1
ATOM 808 O O . PHE A 1 96 ? 8.905 -0.985 0.821 1.00 81.62 96 PHE A O 1
ATOM 815 N N . ILE A 1 97 ? 9.465 -2.057 -1.072 1.00 83.94 97 ILE A N 1
ATOM 816 C CA . ILE A 1 97 ? 9.238 -3.418 -0.551 1.00 83.94 97 ILE A CA 1
ATOM 817 C C . ILE A 1 97 ? 10.114 -3.696 0.677 1.00 83.94 97 ILE A C 1
ATOM 819 O O . ILE A 1 97 ? 9.630 -4.221 1.684 1.00 83.94 97 ILE A O 1
ATOM 823 N N . ARG A 1 98 ? 11.398 -3.324 0.628 1.00 82.94 98 ARG A N 1
ATOM 824 C CA . ARG A 1 98 ? 12.350 -3.525 1.732 1.00 82.94 98 ARG A CA 1
ATOM 825 C C . ARG A 1 98 ? 11.927 -2.797 3.004 1.00 82.94 98 ARG A C 1
ATOM 827 O O . ARG A 1 98 ? 12.107 -3.344 4.086 1.00 82.94 98 ARG A O 1
ATOM 834 N N . ARG A 1 99 ? 11.349 -1.600 2.879 1.00 82.56 99 ARG A N 1
ATOM 835 C CA . ARG A 1 99 ? 10.896 -0.785 4.021 1.00 82.56 99 ARG A CA 1
ATOM 836 C C . ARG A 1 99 ? 9.559 -1.242 4.605 1.00 82.56 99 ARG A C 1
ATOM 838 O O . ARG A 1 99 ? 9.244 -0.892 5.739 1.00 82.56 99 ARG A O 1
ATOM 845 N N . LEU A 1 100 ? 8.773 -2.014 3.858 1.00 84.06 100 LEU A N 1
ATOM 846 C CA . LEU A 1 100 ? 7.494 -2.534 4.329 1.00 84.06 100 LEU A CA 1
ATOM 847 C C . LEU A 1 100 ? 7.678 -3.698 5.302 1.00 84.06 100 LEU A C 1
ATOM 849 O O . LEU A 1 100 ? 8.310 -4.705 4.969 1.00 84.06 100 LEU A O 1
ATOM 853 N N . GLY A 1 101 ? 7.034 -3.587 6.464 1.00 85.38 101 GLY A N 1
ATOM 854 C CA . GLY A 1 101 ? 6.868 -4.695 7.400 1.00 85.38 101 GLY A CA 1
ATOM 855 C C . GLY A 1 101 ? 5.968 -5.810 6.842 1.00 85.38 101 GLY A C 1
ATOM 856 O O . GLY A 1 101 ? 5.209 -5.583 5.895 1.00 85.38 101 GLY A O 1
ATOM 857 N N . PRO A 1 102 ? 6.014 -7.017 7.432 1.00 86.69 102 PRO A N 1
ATOM 858 C CA . PRO A 1 102 ? 5.314 -8.197 6.914 1.00 86.69 102 PRO A CA 1
ATOM 859 C C . PRO A 1 102 ? 3.792 -8.009 6.838 1.00 86.69 102 PRO A C 1
ATOM 861 O O . PRO A 1 102 ? 3.157 -8.426 5.873 1.00 86.69 102 PRO A O 1
ATOM 864 N N . GLU A 1 103 ? 3.214 -7.324 7.822 1.00 86.19 103 GLU A N 1
ATOM 865 C CA . GLU A 1 103 ? 1.776 -7.051 7.905 1.00 86.19 103 GLU A CA 1
ATOM 866 C C . GLU A 1 103 ? 1.330 -6.067 6.819 1.00 86.19 103 GLU A C 1
ATOM 868 O O . GLU A 1 103 ? 0.296 -6.252 6.190 1.00 86.19 103 GLU A O 1
ATOM 873 N N . ALA A 1 104 ? 2.140 -5.045 6.538 1.00 85.56 104 ALA A N 1
ATOM 874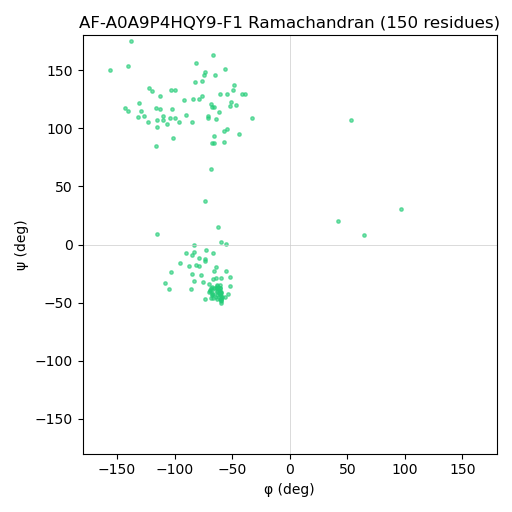 C CA . ALA A 1 104 ? 1.842 -4.096 5.475 1.00 85.56 104 ALA A CA 1
ATOM 875 C C . ALA A 1 104 ? 1.917 -4.768 4.093 1.00 85.56 104 ALA A C 1
ATOM 877 O O . ALA A 1 104 ? 1.057 -4.528 3.248 1.00 85.56 104 ALA A O 1
ATOM 878 N N . ARG A 1 105 ? 2.886 -5.674 3.874 1.00 88.19 105 ARG A N 1
ATOM 879 C CA . ARG A 1 105 ? 3.019 -6.432 2.614 1.00 88.19 105 ARG A CA 1
ATOM 880 C C . ARG A 1 105 ? 1.791 -7.287 2.306 1.00 88.19 105 ARG A C 1
ATOM 882 O O . ARG A 1 105 ? 1.368 -7.340 1.155 1.00 88.19 105 ARG A O 1
ATOM 889 N N . SER A 1 106 ? 1.194 -7.930 3.311 1.00 89.12 106 SER A N 1
ATOM 890 C CA . SER A 1 106 ? -0.015 -8.742 3.109 1.00 89.12 106 SER A CA 1
ATOM 891 C C . SER A 1 106 ? -1.281 -7.911 2.868 1.00 89.12 106 SER A C 1
ATOM 893 O O . SER A 1 106 ? -2.286 -8.443 2.393 1.00 89.12 106 SER A O 1
ATOM 895 N N . MET A 1 107 ? -1.236 -6.608 3.154 1.00 88.19 107 MET A N 1
ATOM 896 C CA . MET A 1 107 ? -2.350 -5.684 2.952 1.00 88.19 107 MET A CA 1
ATOM 897 C C . MET A 1 107 ? -2.285 -4.926 1.623 1.00 88.19 107 MET A C 1
ATOM 899 O O . MET A 1 107 ? -3.304 -4.390 1.200 1.00 88.19 107 MET A O 1
ATOM 903 N N . VAL A 1 108 ? -1.143 -4.892 0.929 1.00 87.50 108 VAL A N 1
ATOM 904 C CA . VAL A 1 108 ? -1.051 -4.262 -0.398 1.00 87.50 108 VAL A CA 1
ATOM 905 C C . VAL A 1 108 ? -1.900 -5.041 -1.403 1.00 87.50 108 VAL A C 1
ATOM 907 O O . VAL A 1 108 ? -1.637 -6.210 -1.672 1.00 87.50 108 VAL A O 1
ATOM 910 N N . ARG A 1 109 ? -2.914 -4.382 -1.981 1.00 87.12 109 ARG A N 1
ATOM 911 C CA . ARG A 1 109 ? -3.831 -5.006 -2.957 1.00 87.12 109 ARG A CA 1
ATOM 912 C C . ARG A 1 109 ? -3.584 -4.584 -4.398 1.00 87.12 109 ARG A C 1
ATOM 914 O O . ARG A 1 109 ? -3.730 -5.403 -5.300 1.00 87.12 109 ARG A O 1
ATOM 921 N N . LYS A 1 110 ? -3.246 -3.312 -4.628 1.00 84.75 110 LYS A N 1
ATOM 922 C CA . LYS A 1 110 ? -3.221 -2.714 -5.971 1.00 84.75 110 LYS A CA 1
ATOM 923 C C . LYS A 1 110 ? -1.895 -2.013 -6.236 1.00 84.75 110 LYS A C 1
ATOM 925 O O . LYS A 1 110 ? -1.606 -0.980 -5.630 1.00 84.75 110 LYS A O 1
ATOM 930 N N . VAL A 1 111 ? -1.138 -2.527 -7.200 1.00 84.12 111 VAL A N 1
ATOM 931 C CA . VAL A 1 111 ? 0.127 -1.942 -7.658 1.00 84.12 111 VAL A CA 1
ATOM 932 C C . VAL A 1 111 ? 0.047 -1.652 -9.156 1.00 84.12 111 VAL A C 1
ATOM 934 O O . VAL A 1 111 ? -0.432 -2.463 -9.948 1.00 84.12 111 VAL A O 1
ATOM 937 N N . ARG A 1 112 ? 0.504 -0.467 -9.557 1.00 82.62 112 ARG A N 1
ATOM 938 C CA . ARG A 1 112 ? 0.733 -0.092 -10.951 1.00 82.62 112 ARG A CA 1
ATOM 939 C C . ARG A 1 112 ? 2.202 0.252 -11.130 1.00 82.62 112 ARG A C 1
ATOM 941 O O . ARG A 1 112 ? 2.740 1.045 -10.364 1.00 82.62 112 ARG A O 1
ATOM 948 N N . LEU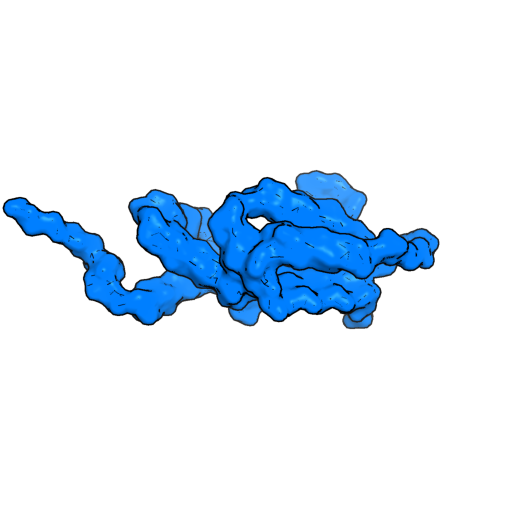 A 1 113 ? 2.811 -0.301 -12.159 1.00 80.81 113 LEU A N 1
ATOM 949 C CA . LEU A 1 113 ? 4.162 -0.005 -12.592 1.00 80.81 113 LEU A CA 1
ATOM 950 C C . LEU A 1 113 ? 4.070 0.680 -13.948 1.00 80.81 113 LEU A C 1
ATOM 952 O O . LEU A 1 113 ? 3.414 0.175 -14.858 1.00 80.81 113 LEU A O 1
ATOM 956 N N . SER A 1 114 ? 4.714 1.828 -14.065 1.00 78.25 114 SER A N 1
ATOM 957 C CA . SER A 1 114 ? 4.912 2.529 -15.321 1.00 78.25 114 SER A CA 1
ATOM 958 C C . SER A 1 114 ? 6.401 2.727 -15.505 1.00 78.25 114 SER A C 1
ATOM 960 O O . SER A 1 114 ? 7.006 3.536 -14.802 1.00 78.25 114 SER A O 1
ATOM 962 N N . LEU A 1 115 ? 6.982 1.945 -16.411 1.00 75.12 115 LEU A N 1
ATOM 963 C CA . LEU A 1 115 ? 8.392 2.074 -16.744 1.00 75.12 115 LEU A CA 1
ATOM 964 C C . LEU A 1 115 ? 8.554 3.171 -17.786 1.00 75.12 115 LEU A C 1
ATOM 966 O O . LEU A 1 115 ? 7.907 3.132 -18.830 1.00 75.12 115 LEU A O 1
ATOM 970 N N . LEU A 1 116 ? 9.395 4.151 -17.484 1.00 70.56 116 LEU A N 1
ATOM 971 C CA . LEU A 1 116 ? 9.801 5.154 -18.456 1.00 70.56 116 LEU A CA 1
ATOM 972 C C . LEU A 1 116 ? 10.943 4.580 -19.307 1.00 70.56 116 LEU A C 1
ATOM 974 O O . LEU A 1 116 ? 11.806 3.885 -18.763 1.00 70.56 116 LEU A O 1
ATOM 978 N N . PRO A 1 117 ? 10.955 4.824 -20.629 1.00 65.31 117 PRO A N 1
ATOM 979 C CA . PRO A 1 117 ? 12.047 4.376 -21.481 1.00 65.31 117 PRO A CA 1
ATOM 980 C C . PRO A 1 117 ? 13.357 5.015 -21.006 1.00 65.31 117 PRO A C 1
ATOM 982 O O . PRO A 1 117 ? 13.417 6.226 -20.799 1.00 65.31 117 PRO A O 1
ATOM 985 N N . ALA A 1 118 ? 14.393 4.197 -20.816 1.00 61.88 118 ALA A N 1
ATOM 986 C CA . ALA A 1 118 ? 15.744 4.699 -20.601 1.00 61.88 118 ALA A CA 1
ATOM 987 C C . ALA A 1 118 ? 16.221 5.434 -21.867 1.00 61.88 118 ALA A C 1
ATOM 989 O O . ALA A 1 118 ? 15.873 5.023 -22.980 1.00 61.88 118 ALA A O 1
ATOM 990 N N . GLU A 1 119 ? 17.021 6.493 -21.702 1.00 60.28 119 GLU A N 1
ATOM 991 C CA . GLU A 1 119 ? 17.558 7.307 -22.811 1.00 60.28 119 GLU A CA 1
ATOM 992 C C . GLU A 1 119 ? 18.329 6.460 -23.846 1.00 60.28 119 GLU A C 1
ATOM 994 O O . GLU A 1 119 ? 18.384 6.800 -25.026 1.00 60.28 119 GLU A O 1
ATOM 999 N N . ASP A 1 120 ? 18.812 5.288 -23.430 1.00 57.91 120 ASP A N 1
ATOM 1000 C CA . ASP A 1 120 ? 19.636 4.378 -24.226 1.00 57.91 120 ASP A CA 1
ATOM 1001 C C . ASP A 1 120 ? 18.824 3.451 -25.155 1.00 57.91 120 ASP A C 1
ATOM 1003 O O . ASP A 1 120 ? 19.392 2.598 -25.840 1.00 57.91 120 ASP A O 1
ATOM 1007 N N . GLY A 1 121 ? 17.486 3.533 -25.151 1.00 55.16 121 GLY A N 1
ATOM 1008 C CA . GLY A 1 121 ? 16.617 2.688 -25.987 1.00 55.16 121 GLY A CA 1
ATOM 1009 C C . GLY A 1 121 ? 16.680 1.186 -25.662 1.00 55.16 121 GLY A C 1
ATOM 1010 O O . GLY A 1 121 ? 16.099 0.359 -26.374 1.00 55.16 121 GLY A O 1
ATOM 1011 N N . THR A 1 122 ? 17.365 0.806 -24.582 1.00 55.19 122 THR A N 1
ATOM 1012 C CA . THR A 1 122 ? 17.444 -0.573 -24.112 1.00 55.19 122 THR A CA 1
ATOM 1013 C C . THR A 1 122 ? 16.088 -0.970 -23.530 1.00 55.19 122 THR A C 1
ATOM 1015 O O . THR A 1 122 ? 15.657 -0.497 -22.480 1.00 55.19 122 THR A O 1
ATOM 1018 N N . LYS A 1 123 ? 15.362 -1.839 -24.247 1.00 55.53 123 LYS A N 1
ATOM 1019 C CA . LYS A 1 123 ? 14.150 -2.491 -23.726 1.00 55.53 123 LYS A CA 1
ATOM 1020 C C . LYS A 1 123 ? 14.495 -3.103 -22.376 1.00 55.53 123 LYS A C 1
ATOM 1022 O O . LYS A 1 123 ? 15.397 -3.934 -22.341 1.00 55.53 123 LYS A O 1
ATOM 1027 N N . THR A 1 124 ? 13.783 -2.725 -21.315 1.00 57.12 124 THR A N 1
ATOM 1028 C CA . THR A 1 124 ? 13.927 -3.293 -19.968 1.00 57.12 124 THR A CA 1
ATOM 1029 C C . THR A 1 124 ? 13.776 -4.814 -20.045 1.00 57.12 124 THR A C 1
ATOM 1031 O O . THR A 1 124 ? 12.657 -5.328 -20.149 1.00 57.12 124 THR A O 1
ATOM 1034 N N . PRO A 1 125 ? 14.881 -5.581 -20.053 1.00 61.34 125 PRO A N 1
ATOM 1035 C CA . PRO A 1 125 ? 14.782 -7.015 -20.181 1.00 61.34 125 PRO A CA 1
ATOM 1036 C C . PRO A 1 125 ? 14.406 -7.536 -18.797 1.00 61.34 125 PRO A C 1
ATOM 1038 O O . PRO A 1 125 ? 15.107 -7.263 -17.824 1.00 61.34 125 PRO A O 1
ATOM 1041 N N . ASN A 1 126 ? 13.315 -8.304 -18.726 1.00 73.62 126 ASN A N 1
ATOM 1042 C CA . ASN A 1 126 ? 12.774 -8.973 -17.532 1.00 73.62 126 ASN A CA 1
ATOM 1043 C C . ASN A 1 126 ? 11.646 -8.268 -16.752 1.00 73.62 126 ASN A C 1
ATOM 1045 O O . ASN A 1 126 ? 11.500 -8.532 -15.556 1.00 73.62 126 ASN A O 1
ATOM 1049 N N . LEU A 1 127 ? 10.780 -7.482 -17.407 1.00 76.88 127 LEU A N 1
ATOM 1050 C CA . LEU A 1 127 ? 9.524 -7.030 -16.782 1.00 76.88 127 LEU A CA 1
ATOM 1051 C C . LEU A 1 127 ? 8.699 -8.204 -16.231 1.00 76.88 127 LEU A C 1
ATOM 1053 O O . LEU A 1 127 ? 8.251 -8.144 -15.092 1.00 76.88 127 LEU A O 1
ATOM 1057 N N . ASP A 1 128 ? 8.592 -9.303 -16.979 1.00 78.88 128 ASP A N 1
ATOM 1058 C CA . ASP A 1 128 ? 7.816 -10.473 -16.550 1.00 78.88 128 ASP A CA 1
ATOM 1059 C C . ASP A 1 128 ? 8.388 -11.124 -15.284 1.00 78.88 128 ASP A C 1
ATOM 1061 O O . ASP A 1 128 ? 7.647 -11.435 -14.353 1.00 78.88 128 ASP A O 1
ATOM 1065 N N . ARG A 1 129 ? 9.721 -11.276 -15.193 1.00 82.00 129 ARG A N 1
ATOM 1066 C CA . ARG A 1 129 ? 10.365 -11.817 -13.979 1.00 82.00 129 ARG A CA 1
ATOM 1067 C C . ARG A 1 129 ? 10.187 -10.885 -12.792 1.00 82.00 129 ARG A C 1
ATOM 1069 O O . ARG A 1 129 ? 9.998 -11.351 -11.673 1.00 82.00 129 ARG A O 1
ATOM 1076 N N . PHE A 1 130 ? 10.240 -9.581 -13.034 1.00 82.94 130 PHE A N 1
ATOM 1077 C CA . PHE A 1 130 ? 10.016 -8.592 -11.996 1.00 82.94 130 PHE A CA 1
ATOM 1078 C C . PHE A 1 130 ? 8.565 -8.606 -11.495 1.00 82.94 130 PHE A C 1
ATOM 1080 O O . PHE A 1 130 ? 8.332 -8.593 -10.288 1.00 82.94 130 PHE A O 1
ATOM 1087 N N . CYS A 1 131 ? 7.589 -8.709 -12.399 1.00 82.50 131 CYS A N 1
ATOM 1088 C CA . CYS A 1 131 ? 6.182 -8.869 -12.045 1.00 82.50 131 CYS A CA 1
ATOM 1089 C C . CYS A 1 131 ? 5.940 -10.153 -11.239 1.00 82.50 131 CYS A C 1
ATOM 1091 O O . CYS A 1 131 ? 5.241 -10.093 -10.229 1.00 82.50 131 CYS A O 1
ATOM 1093 N N . MET A 1 132 ? 6.560 -11.278 -11.620 1.00 83.69 132 MET A N 1
ATOM 1094 C CA . MET A 1 132 ? 6.501 -12.520 -10.834 1.00 83.69 132 MET A CA 1
ATOM 1095 C C . MET A 1 132 ? 7.066 -12.323 -9.422 1.00 83.69 132 MET A C 1
ATOM 1097 O O . MET A 1 132 ? 6.390 -12.637 -8.449 1.00 83.69 132 MET A O 1
ATOM 1101 N N . ALA A 1 133 ? 8.242 -11.700 -9.291 1.00 85.81 133 ALA A N 1
ATOM 1102 C CA . ALA A 1 133 ? 8.823 -11.415 -7.980 1.00 85.81 133 ALA A CA 1
ATOM 1103 C C . ALA A 1 133 ? 7.902 -10.529 -7.118 1.00 85.81 133 ALA A C 1
ATOM 1105 O O . ALA A 1 133 ? 7.729 -10.778 -5.930 1.00 85.81 133 ALA A O 1
ATOM 1106 N N . ILE A 1 134 ? 7.268 -9.510 -7.704 1.00 86.88 134 ILE A N 1
ATOM 1107 C CA . ILE A 1 134 ? 6.306 -8.652 -6.995 1.00 86.88 134 ILE A CA 1
ATOM 1108 C C . ILE A 1 134 ? 5.106 -9.445 -6.479 1.00 86.88 134 ILE A C 1
ATOM 1110 O O . ILE A 1 134 ? 4.668 -9.197 -5.355 1.00 86.88 134 ILE A O 1
ATOM 1114 N N . HIS A 1 135 ? 4.586 -10.384 -7.270 1.00 85.25 135 HIS A N 1
ATOM 1115 C CA . HIS A 1 135 ? 3.514 -11.269 -6.822 1.00 85.25 135 HIS A CA 1
ATOM 1116 C C . HIS A 1 135 ? 3.940 -12.115 -5.616 1.00 85.25 135 HIS A C 1
ATOM 1118 O O . HIS A 1 135 ? 3.175 -12.216 -4.660 1.00 85.25 135 HIS A O 1
ATOM 1124 N N . ASP A 1 136 ? 5.171 -12.629 -5.608 1.00 85.75 136 ASP A N 1
ATOM 1125 C CA . ASP A 1 136 ? 5.700 -13.395 -4.474 1.00 85.75 136 ASP A CA 1
ATOM 1126 C C . ASP A 1 136 ? 5.893 -12.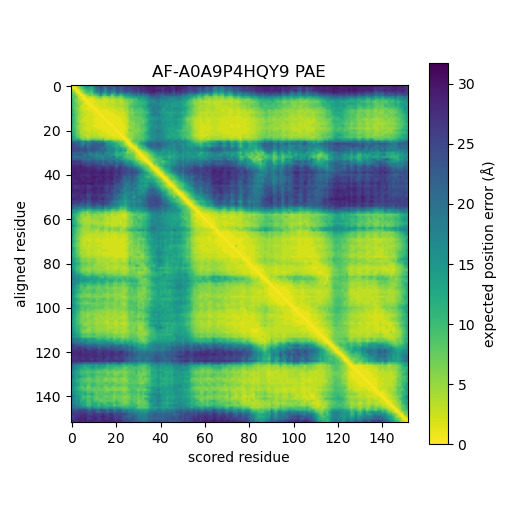524 -3.216 1.00 85.75 136 ASP A C 1
ATOM 1128 O O . ASP A 1 136 ? 5.654 -12.968 -2.092 1.00 85.75 136 ASP A O 1
ATOM 1132 N N . PHE A 1 137 ? 6.299 -11.259 -3.381 1.00 84.75 137 PHE A N 1
ATOM 1133 C CA . PHE A 1 137 ? 6.533 -10.336 -2.261 1.00 84.75 137 PHE A CA 1
ATOM 1134 C C . PHE A 1 137 ? 5.255 -9.755 -1.645 1.00 84.75 137 PHE A C 1
ATOM 1136 O O . PHE A 1 137 ? 5.263 -9.376 -0.468 1.00 84.75 137 PHE A O 1
ATOM 1143 N N . PHE A 1 138 ? 4.173 -9.669 -2.416 1.00 87.69 138 PHE A N 1
ATOM 1144 C CA . PHE A 1 138 ? 2.885 -9.154 -1.967 1.00 87.69 138 PHE A CA 1
ATOM 1145 C C . PHE A 1 138 ? 1.827 -10.261 -2.015 1.00 87.69 138 PHE A C 1
ATOM 1147 O O . PHE A 1 138 ? 1.037 -10.314 -2.958 1.00 87.69 138 PHE A O 1
ATOM 1154 N N . PRO A 1 139 ? 1.715 -11.101 -0.968 1.00 86.75 139 PRO A N 1
ATOM 1155 C CA . PRO A 1 139 ? 0.733 -12.188 -0.954 1.00 86.75 139 PRO A CA 1
ATOM 1156 C C . PRO A 1 139 ? -0.713 -11.670 -0.985 1.00 86.75 139 PRO A C 1
ATOM 1158 O O . PRO A 1 139 ? -1.641 -12.403 -1.310 1.00 86.75 139 PRO A O 1
ATOM 1161 N N . GLY A 1 140 ? -0.918 -10.396 -0.633 1.00 82.25 140 GLY A N 1
ATOM 1162 C CA . GLY A 1 140 ? -2.213 -9.740 -0.704 1.00 82.25 140 GLY A CA 1
ATOM 1163 C C . GLY A 1 140 ? -2.586 -9.176 -2.076 1.00 82.25 140 GLY A C 1
ATOM 1164 O O . GLY A 1 140 ? -3.714 -8.703 -2.224 1.00 82.25 140 GLY A O 1
ATOM 1165 N N . LEU A 1 141 ? -1.681 -9.195 -3.055 1.00 87.44 141 LEU A N 1
ATOM 1166 C CA . LEU A 1 141 ? -1.835 -8.478 -4.316 1.00 87.44 141 LEU A CA 1
ATOM 1167 C C . LEU A 1 141 ? -2.965 -9.073 -5.159 1.00 87.44 141 LEU A C 1
ATOM 1169 O O . LEU A 1 141 ? -2.906 -10.222 -5.584 1.00 87.44 141 LEU A O 1
ATOM 1173 N N . THR A 1 142 ? -3.988 -8.269 -5.434 1.00 86.44 142 THR A N 1
ATOM 1174 C CA . THR A 1 142 ? -5.114 -8.659 -6.292 1.00 86.44 142 THR A CA 1
ATOM 1175 C C . THR A 1 142 ? -5.022 -8.041 -7.677 1.00 86.44 142 THR A C 1
ATOM 1177 O O . THR A 1 142 ? -5.609 -8.553 -8.626 1.00 86.44 142 THR A O 1
ATOM 1180 N N . THR A 1 143 ? -4.311 -6.922 -7.816 1.00 83.44 143 THR A N 1
ATOM 1181 C CA . THR A 1 143 ? -4.196 -6.213 -9.087 1.00 83.44 143 THR A CA 1
ATOM 1182 C C . THR A 1 143 ? -2.777 -5.699 -9.284 1.00 83.44 143 THR A C 1
ATOM 1184 O O . THR A 1 143 ? -2.331 -4.801 -8.566 1.00 83.44 143 THR A O 1
ATOM 1187 N N . LEU A 1 144 ? -2.103 -6.231 -10.303 1.00 83.19 144 LEU A N 1
ATOM 1188 C CA . LEU A 1 144 ? -0.829 -5.735 -10.807 1.00 83.19 144 LEU A CA 1
ATOM 1189 C C . LEU A 1 144 ? -1.018 -5.257 -12.248 1.00 83.19 144 LEU A C 1
ATOM 1191 O O . LEU A 1 144 ? -1.363 -6.042 -13.125 1.00 83.19 144 LEU A O 1
ATOM 1195 N N . HIS A 1 145 ? -0.797 -3.968 -12.489 1.00 81.94 145 HIS A N 1
ATOM 1196 C CA . HIS A 1 145 ? -0.775 -3.404 -13.839 1.00 81.94 145 HIS A CA 1
ATOM 1197 C C . HIS A 1 145 ? 0.638 -2.949 -14.172 1.00 81.94 145 HIS A C 1
ATOM 1199 O O . HIS A 1 145 ? 1.138 -2.031 -13.525 1.00 81.94 145 HIS A O 1
ATOM 1205 N N . ALA A 1 146 ? 1.262 -3.550 -15.178 1.00 75.50 146 ALA A N 1
ATOM 1206 C CA . ALA A 1 146 ? 2.519 -3.073 -15.732 1.00 75.50 146 ALA A CA 1
ATOM 1207 C C . ALA A 1 146 ? 2.239 -2.434 -17.095 1.00 75.50 146 ALA A C 1
ATOM 1209 O O . ALA A 1 146 ? 1.993 -3.139 -18.068 1.00 75.50 146 ALA A O 1
ATOM 1210 N N . ASP A 1 147 ? 2.235 -1.103 -17.146 1.00 69.38 147 ASP A N 1
ATOM 1211 C CA . ASP A 1 147 ? 2.090 -0.352 -18.391 1.00 69.38 147 ASP A CA 1
ATOM 1212 C C . ASP A 1 147 ? 3.483 0.105 -18.848 1.00 69.38 147 ASP A C 1
ATOM 1214 O O . ASP A 1 147 ? 4.065 0.988 -18.213 1.00 69.38 147 ASP A O 1
ATOM 1218 N N . PRO A 1 148 ? 4.044 -0.462 -19.928 1.00 57.50 148 PRO A N 1
ATOM 1219 C CA . PRO A 1 148 ? 5.374 -0.089 -20.406 1.00 57.50 148 PRO A CA 1
ATOM 1220 C C . PRO A 1 148 ? 5.434 1.295 -21.076 1.00 57.50 148 PRO A C 1
ATOM 1222 O O . PRO A 1 148 ? 6.521 1.737 -21.425 1.00 57.50 148 PRO A O 1
ATOM 1225 N N . TRP A 1 149 ? 4.301 1.984 -21.261 1.00 54.75 149 TRP A N 1
ATOM 1226 C CA . TRP A 1 149 ? 4.251 3.273 -21.954 1.00 54.75 149 TRP A CA 1
ATOM 1227 C C . TRP A 1 149 ? 3.231 4.205 -21.301 1.00 54.75 149 TRP A C 1
ATOM 1229 O O . TRP A 1 149 ? 2.030 3.931 -21.300 1.00 54.75 149 TRP A O 1
ATOM 1239 N N . VAL A 1 150 ? 3.701 5.332 -20.770 1.00 49.28 150 VAL A N 1
ATOM 1240 C CA . VAL A 1 150 ? 2.847 6.489 -20.491 1.00 49.28 150 VAL A CA 1
ATOM 1241 C C . VAL A 1 150 ? 3.138 7.496 -21.593 1.00 49.28 150 VAL A C 1
ATOM 1243 O O . VAL A 1 150 ? 4.225 8.062 -21.628 1.00 49.28 150 VAL A O 1
ATOM 1246 N N . TRP A 1 151 ? 2.184 7.689 -22.505 1.00 41.97 151 TRP A N 1
ATOM 1247 C CA . TRP A 1 151 ? 2.161 8.891 -23.334 1.00 41.97 151 TRP A CA 1
ATOM 1248 C C . TRP A 1 151 ? 1.948 10.070 -22.375 1.00 41.97 151 TRP A C 1
ATOM 1250 O O . TRP A 1 151 ? 0.885 10.164 -21.755 1.00 41.97 151 TRP A O 1
ATOM 1260 N N . LEU A 1 152 ? 2.994 10.870 -22.162 1.00 39.25 152 LEU A N 1
ATOM 1261 C CA . LEU A 1 152 ? 2.886 12.206 -21.574 1.00 39.25 152 LEU A CA 1
ATOM 1262 C C . LEU A 1 152 ? 2.474 13.193 -22.664 1.00 39.25 152 LEU A C 1
ATOM 1264 O O . LEU A 1 152 ? 3.030 13.082 -23.779 1.00 39.25 152 LEU A O 1
#

pLDDT: mean 72.0, std 17.59, range [32.38, 92.19]

Mean predicted aligned error: 11.2 Å

Secondary structure (DSSP, 8-state):
------GGGGS-HHHHHHHHHHHSPPTTS-EEEE--SSSS--------TT----SSTHHHHHHHH-HHHHHHHHIIIIIS-EEEEEESSSHHHHHHHHHS-HHHHHH--EEEEEEPPPTT----TTHHHHHHHHHHH-TT--EEEEES----

Organism: NCBI:txid1314787